Protein AF-A0A367ZK47-F1 (afdb_monomer)

Structure (mmCIF, N/CA/C/O backbone):
data_AF-A0A367ZK47-F1
#
_entry.id   AF-A0A367ZK47-F1
#
loop_
_atom_site.group_PDB
_atom_site.id
_atom_site.type_symbol
_atom_site.label_atom_id
_atom_site.label_alt_id
_atom_site.label_comp_id
_atom_site.label_asym_id
_atom_site.label_entity_id
_atom_site.label_seq_id
_atom_site.pdbx_PDB_ins_code
_atom_site.Cartn_x
_atom_site.Cartn_y
_atom_site.Cartn_z
_atom_site.occupancy
_atom_site.B_iso_or_equiv
_atom_site.auth_seq_id
_atom_site.auth_comp_id
_atom_site.auth_asym_id
_atom_site.auth_atom_id
_atom_site.pdbx_PDB_model_num
ATOM 1 N N . MET A 1 1 ? 8.415 -0.163 -21.981 1.00 41.62 1 MET A N 1
ATOM 2 C CA . MET A 1 1 ? 9.155 0.017 -20.721 1.00 41.62 1 MET A CA 1
ATOM 3 C C . MET A 1 1 ? 8.378 -0.797 -19.714 1.00 41.62 1 MET A C 1
ATOM 5 O O . MET A 1 1 ? 7.250 -0.432 -19.432 1.00 41.62 1 MET A O 1
ATOM 9 N N . VAL A 1 2 ? 8.874 -1.991 -19.401 1.00 45.56 2 VAL A N 1
ATOM 10 C CA . VAL A 1 2 ? 8.261 -2.904 -18.431 1.00 45.56 2 VAL A CA 1
ATOM 11 C C . VAL A 1 2 ? 9.103 -2.706 -17.183 1.00 45.56 2 VAL A C 1
ATOM 13 O O . VAL A 1 2 ? 10.277 -3.069 -17.192 1.00 45.56 2 VAL A O 1
ATOM 16 N N . GLU A 1 3 ? 8.563 -1.960 -16.225 1.00 56.84 3 GLU A N 1
ATOM 17 C CA . GLU A 1 3 ? 9.129 -1.869 -14.879 1.00 56.84 3 GLU A CA 1
ATOM 18 C C . GLU A 1 3 ? 9.025 -3.265 -14.238 1.00 56.84 3 GLU A C 1
ATOM 20 O O . GLU A 1 3 ? 8.146 -4.042 -14.602 1.00 56.84 3 GLU A O 1
ATOM 25 N N . ASP A 1 4 ? 10.016 -3.630 -13.430 1.00 55.16 4 ASP A N 1
ATOM 26 C CA . ASP A 1 4 ? 10.394 -5.003 -13.072 1.00 55.16 4 ASP A CA 1
ATOM 27 C C . ASP A 1 4 ? 9.233 -5.995 -12.786 1.00 55.16 4 ASP A C 1
ATOM 29 O O . ASP A 1 4 ? 8.417 -5.749 -11.900 1.00 55.16 4 ASP A O 1
ATOM 33 N N . PRO A 1 5 ? 9.210 -7.188 -13.423 1.00 55.75 5 PRO A N 1
ATOM 34 C CA . PRO A 1 5 ? 8.155 -8.202 -13.255 1.00 55.75 5 PRO A CA 1
ATOM 35 C C . PRO A 1 5 ? 8.136 -8.904 -11.880 1.00 55.75 5 PRO A C 1
ATOM 37 O O . PRO A 1 5 ? 7.349 -9.828 -11.665 1.00 55.75 5 PRO A O 1
ATOM 40 N N . ASP A 1 6 ? 9.028 -8.539 -10.954 1.00 57.91 6 ASP A N 1
ATOM 41 C CA . ASP A 1 6 ? 9.105 -9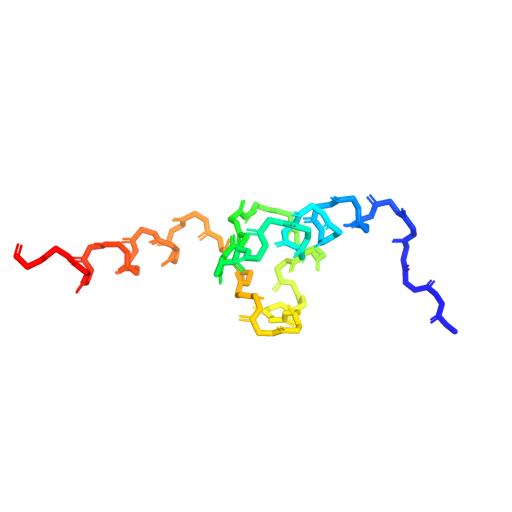.155 -9.623 1.00 57.91 6 ASP A CA 1
ATOM 42 C C . ASP A 1 6 ? 8.272 -8.414 -8.558 1.00 57.91 6 ASP A C 1
ATOM 44 O O . ASP A 1 6 ? 7.764 -9.073 -7.644 1.00 57.91 6 ASP A O 1
ATOM 48 N N . ASP A 1 7 ? 8.048 -7.100 -8.710 1.00 58.88 7 ASP A N 1
ATOM 49 C CA . ASP A 1 7 ? 7.190 -6.297 -7.814 1.00 58.88 7 ASP A CA 1
ATOM 50 C C . ASP A 1 7 ? 5.688 -6.460 -8.122 1.00 58.88 7 ASP A C 1
ATOM 52 O O . ASP A 1 7 ? 4.826 -6.153 -7.288 1.00 58.88 7 ASP A O 1
ATOM 56 N N . ASP A 1 8 ? 5.368 -7.050 -9.278 1.00 68.69 8 ASP A N 1
ATOM 57 C CA . ASP A 1 8 ? 4.003 -7.283 -9.759 1.00 68.69 8 ASP A CA 1
ATOM 58 C C . ASP A 1 8 ? 3.167 -8.138 -8.801 1.00 68.69 8 ASP A C 1
ATOM 60 O O . ASP A 1 8 ? 1.974 -7.909 -8.640 1.00 68.69 8 ASP A O 1
ATOM 64 N N . LYS A 1 9 ? 3.765 -9.094 -8.084 1.00 82.38 9 LYS A N 1
ATOM 65 C CA . LYS A 1 9 ? 3.001 -10.104 -7.323 1.00 82.38 9 LYS A CA 1
ATOM 66 C C . LYS A 1 9 ? 2.182 -9.486 -6.188 1.00 82.38 9 LYS A C 1
ATOM 68 O O . LYS A 1 9 ? 1.093 -9.967 -5.869 1.00 82.38 9 LYS A O 1
ATOM 73 N N . PHE A 1 10 ? 2.701 -8.431 -5.555 1.00 86.81 10 PHE A N 1
ATOM 74 C CA . PHE A 1 10 ? 1.997 -7.736 -4.475 1.00 86.81 10 PHE A CA 1
ATOM 75 C C . PHE A 1 10 ? 0.890 -6.833 -5.017 1.00 86.81 10 PHE A C 1
ATOM 77 O O . PHE A 1 10 ? -0.188 -6.780 -4.424 1.00 86.81 10 PHE A O 1
ATOM 84 N N . LEU A 1 11 ? 1.133 -6.179 -6.156 1.00 89.44 11 LEU A N 1
ATOM 85 C CA . LEU A 1 11 ? 0.148 -5.349 -6.847 1.00 89.44 11 LEU A CA 1
ATOM 86 C C . LEU A 1 11 ? -0.992 -6.207 -7.408 1.00 89.44 11 LEU A C 1
ATOM 88 O O . LEU A 1 11 ? -2.158 -5.926 -7.144 1.00 89.44 11 LEU A O 1
ATOM 92 N N . GLU A 1 12 ? -0.669 -7.303 -8.093 1.00 90.94 12 GLU A N 1
ATOM 93 C CA . GLU A 1 12 ? -1.630 -8.279 -8.613 1.00 90.94 12 GLU A CA 1
ATOM 94 C C . GLU A 1 12 ? -2.487 -8.879 -7.496 1.00 90.94 12 GLU A C 1
ATOM 96 O O . GLU A 1 12 ? -3.7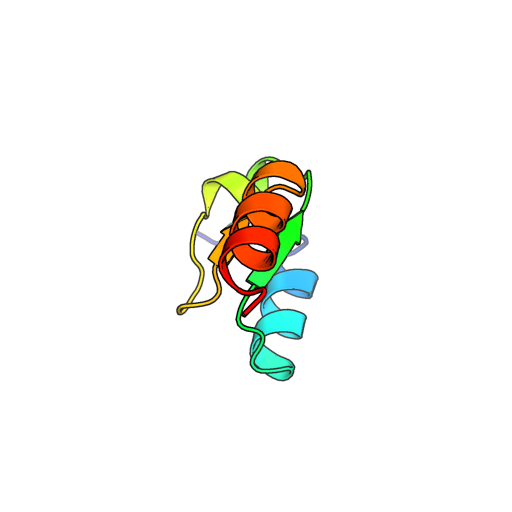07 -8.961 -7.629 1.00 90.94 12 GLU A O 1
ATOM 101 N N . CYS A 1 13 ? -1.872 -9.256 -6.370 1.00 92.44 13 CYS A N 1
ATOM 102 C CA . CYS A 1 13 ? -2.597 -9.755 -5.204 1.00 92.44 13 CYS A CA 1
ATOM 103 C C . CYS A 1 13 ? -3.554 -8.694 -4.642 1.00 92.44 13 CYS A C 1
ATOM 105 O O . CYS A 1 13 ? -4.721 -8.987 -4.380 1.00 92.44 13 CYS A O 1
ATOM 107 N N . ALA A 1 14 ? -3.088 -7.451 -4.498 1.00 94.50 14 ALA A N 1
ATO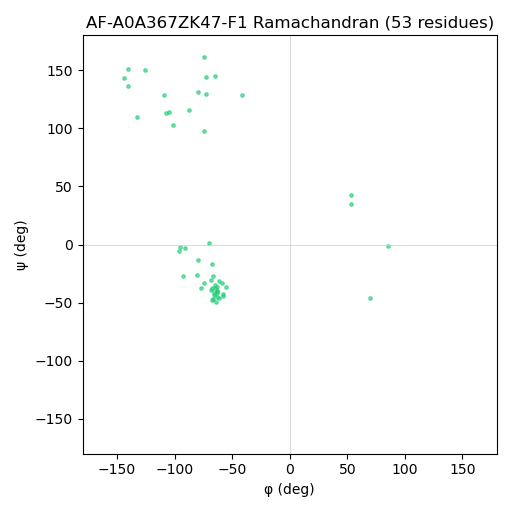M 108 C CA . ALA A 1 14 ? -3.910 -6.355 -4.001 1.00 94.50 14 ALA A CA 1
ATOM 109 C C . ALA A 1 14 ? -5.088 -6.049 -4.940 1.00 94.50 14 ALA A C 1
ATOM 111 O O . ALA A 1 14 ? -6.207 -5.861 -4.463 1.00 94.50 14 ALA A O 1
ATOM 112 N N . ILE A 1 15 ? -4.872 -6.086 -6.258 1.00 92.81 15 ILE A N 1
ATOM 113 C CA . ILE A 1 15 ? -5.933 -5.947 -7.262 1.00 92.81 15 ILE A CA 1
ATOM 114 C C . ILE A 1 15 ? -6.927 -7.105 -7.163 1.00 92.81 15 ILE A C 1
ATOM 116 O O . ILE A 1 15 ? -8.132 -6.873 -7.085 1.00 92.81 15 ILE A O 1
ATOM 120 N N . ALA A 1 16 ? -6.445 -8.349 -7.127 1.00 94.44 16 ALA A N 1
ATOM 121 C CA . ALA A 1 16 ? -7.294 -9.538 -7.071 1.00 94.44 16 ALA A CA 1
ATOM 122 C C . ALA A 1 16 ? -8.168 -9.581 -5.806 1.00 94.44 16 ALA A C 1
ATOM 124 O O . ALA A 1 16 ? -9.284 -10.098 -5.839 1.00 94.44 16 ALA A O 1
ATOM 125 N N . LEU A 1 17 ? -7.670 -9.024 -4.700 1.00 94.88 17 LEU A N 1
ATOM 126 C CA . LEU A 1 17 ? -8.395 -8.900 -3.435 1.00 94.88 17 LEU A CA 1
ATOM 127 C C . LEU A 1 17 ? -9.182 -7.591 -3.306 1.00 94.88 17 LEU A C 1
ATOM 129 O O . LEU A 1 17 ? -9.880 -7.406 -2.309 1.00 94.88 17 LEU A O 1
ATOM 133 N N . ASN A 1 18 ? -9.083 -6.700 -4.295 1.00 94.31 18 ASN A N 1
ATOM 134 C CA . ASN A 1 18 ? -9.697 -5.378 -4.291 1.00 94.31 18 ASN A CA 1
ATOM 135 C C . ASN A 1 18 ? -9.336 -4.572 -3.023 1.00 94.31 18 ASN A C 1
ATOM 137 O O . ASN A 1 18 ? -10.200 -3.970 -2.382 1.00 94.31 18 ASN A O 1
ATOM 141 N N . ALA A 1 19 ? -8.060 -4.635 -2.634 1.00 96.00 19 ALA A N 1
ATOM 142 C CA . ALA A 1 19 ? -7.535 -4.036 -1.416 1.00 96.00 19 ALA A CA 1
ATOM 143 C C . ALA A 1 19 ? -7.449 -2.508 -1.522 1.00 96.00 19 ALA A C 1
ATOM 145 O O . ALA A 1 19 ? -7.076 -1.969 -2.556 1.00 96.00 19 ALA A O 1
ATOM 146 N N . ASP A 1 20 ? -7.711 -1.810 -0.417 1.00 95.56 20 ASP A N 1
ATOM 147 C CA . ASP A 1 20 ? -7.588 -0.347 -0.360 1.00 95.56 20 ASP A CA 1
ATOM 148 C C . ASP A 1 20 ? -6.131 0.125 -0.163 1.00 95.56 20 ASP A C 1
ATOM 150 O O . ASP A 1 20 ? -5.781 1.256 -0.510 1.00 95.56 20 ASP A O 1
ATOM 154 N N . PHE A 1 21 ? -5.283 -0.719 0.443 1.00 95.94 21 PHE A N 1
ATOM 155 C CA . PHE A 1 21 ? -3.922 -0.357 0.843 1.00 95.94 21 PHE A CA 1
ATOM 156 C C . PHE A 1 21 ? -2.928 -1.510 0.670 1.00 95.94 21 PHE A C 1
ATOM 158 O O . PHE A 1 21 ? -3.227 -2.652 1.018 1.00 95.94 21 PHE A O 1
ATOM 165 N N . ILE A 1 22 ? -1.704 -1.177 0.260 1.00 95.69 22 ILE A N 1
ATOM 166 C CA . ILE A 1 22 ? -0.509 -2.011 0.429 1.00 95.69 22 ILE A CA 1
ATOM 167 C C . ILE A 1 22 ? 0.370 -1.344 1.481 1.00 95.69 22 ILE A C 1
ATOM 169 O O . ILE A 1 22 ? 0.683 -0.158 1.382 1.00 95.69 22 ILE A O 1
ATOM 173 N N . VAL A 1 23 ? 0.788 -2.107 2.489 1.00 96.31 23 VAL A N 1
ATOM 174 C CA . VAL A 1 23 ? 1.717 -1.624 3.515 1.00 96.31 23 VAL A CA 1
ATOM 175 C C . VAL A 1 23 ? 3.071 -2.273 3.286 1.00 96.31 23 VAL A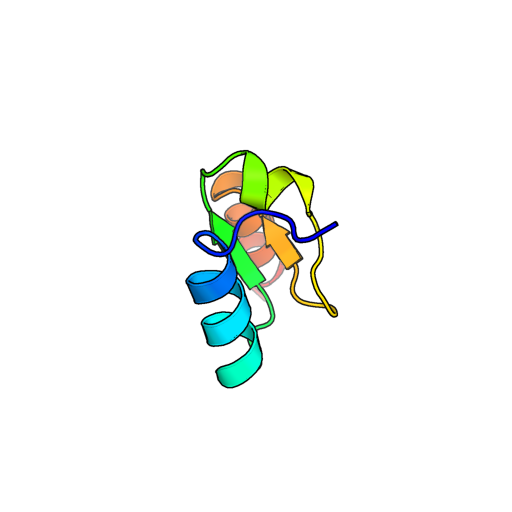 C 1
ATOM 177 O O . VAL A 1 23 ? 3.200 -3.486 3.439 1.00 96.31 23 VAL A O 1
ATOM 180 N N . SER A 1 24 ? 4.076 -1.480 2.920 1.00 94.62 24 SER A N 1
ATOM 181 C CA . SER A 1 24 ? 5.408 -1.991 2.584 1.00 94.62 24 SER A CA 1
ATOM 182 C C . SER A 1 24 ? 6.526 -1.097 3.117 1.00 94.62 24 SER A C 1
ATOM 184 O O . SER A 1 24 ? 6.360 0.107 3.280 1.00 94.62 24 SER A O 1
ATOM 186 N N . GLY A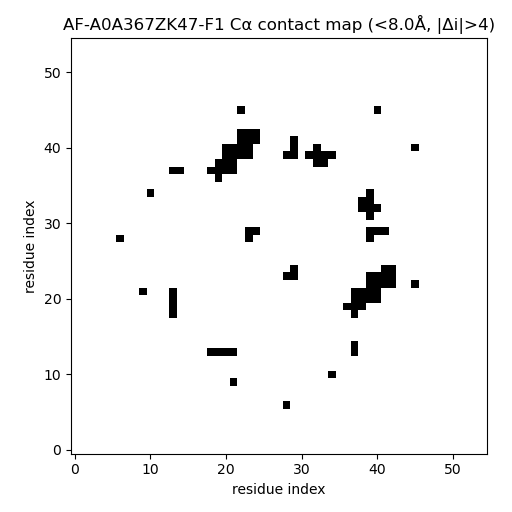 1 25 ? 7.679 -1.695 3.414 1.00 94.31 25 GLY A N 1
ATOM 187 C CA . GLY A 1 25 ? 8.932 -0.969 3.655 1.00 94.31 25 GLY A CA 1
ATOM 188 C C . GLY A 1 25 ? 9.819 -0.870 2.410 1.00 94.31 25 GLY A C 1
ATOM 189 O O . GLY A 1 25 ? 10.894 -0.279 2.488 1.00 94.31 25 GLY A O 1
ATOM 190 N N . ASP A 1 26 ? 9.394 -1.475 1.299 1.00 91.75 26 ASP A N 1
ATOM 191 C CA . ASP A 1 26 ? 10.134 -1.493 0.042 1.00 91.75 26 ASP A CA 1
ATOM 192 C C . ASP A 1 26 ? 10.093 -0.121 -0.641 1.00 91.75 26 ASP A C 1
ATOM 194 O O . ASP A 1 26 ? 9.023 0.465 -0.810 1.00 91.75 26 ASP A O 1
ATOM 198 N N . ARG A 1 27 ? 11.259 0.405 -1.029 1.00 90.38 27 ARG A N 1
ATOM 199 C CA . ARG A 1 27 ? 11.349 1.742 -1.621 1.00 90.38 27 ARG A CA 1
ATOM 200 C C . ARG A 1 27 ? 10.700 1.810 -3.004 1.00 90.38 27 ARG A C 1
ATOM 202 O O . ARG A 1 27 ? 10.050 2.812 -3.270 1.00 90.38 27 ARG A O 1
ATOM 209 N N . HIS A 1 28 ? 10.845 0.788 -3.843 1.00 87.81 28 HIS A N 1
ATOM 210 C CA . HIS A 1 28 ? 10.284 0.801 -5.194 1.00 87.81 28 HIS A CA 1
ATOM 211 C C . HIS A 1 28 ? 8.754 0.804 -5.143 1.00 87.81 28 HIS A C 1
ATOM 213 O O . HIS A 1 28 ? 8.117 1.630 -5.791 1.00 87.81 28 HIS A O 1
ATOM 219 N N . LEU A 1 29 ? 8.157 -0.017 -4.272 1.00 89.25 29 LEU A N 1
ATOM 220 C CA . LEU A 1 29 ? 6.705 0.006 -4.059 1.00 89.25 29 LEU A CA 1
ATOM 221 C C . LEU A 1 29 ? 6.226 1.347 -3.484 1.00 89.25 29 LEU A C 1
ATOM 223 O O . LEU A 1 29 ? 5.182 1.860 -3.881 1.00 89.25 29 LEU A O 1
ATOM 227 N N . LEU A 1 30 ? 6.977 1.936 -2.552 1.00 92.56 30 LEU A N 1
ATOM 228 C CA . LEU A 1 30 ? 6.622 3.229 -1.962 1.00 92.5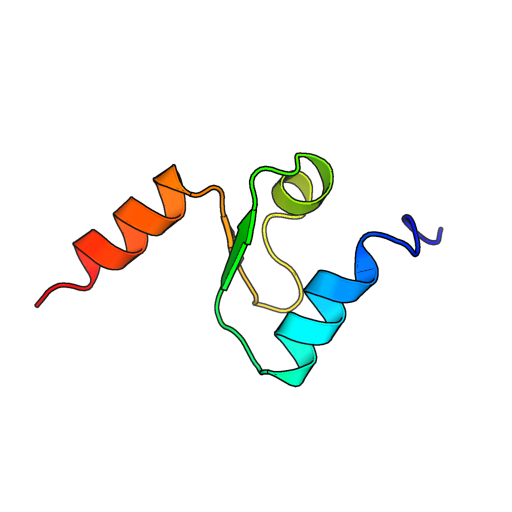6 30 LEU A CA 1
ATOM 229 C C . LEU A 1 30 ? 6.740 4.397 -2.952 1.00 92.56 30 LEU A C 1
ATOM 231 O O . LEU A 1 30 ? 5.987 5.360 -2.824 1.00 92.56 30 LEU A O 1
ATOM 235 N N . GLU A 1 31 ? 7.651 4.328 -3.925 1.00 91.75 31 GLU A N 1
ATOM 236 C CA . GLU A 1 31 ? 7.809 5.345 -4.975 1.00 91.75 31 GLU A CA 1
ATOM 237 C C . GLU A 1 31 ? 6.605 5.403 -5.927 1.00 91.75 31 GLU A C 1
ATOM 239 O O . GLU A 1 31 ? 6.297 6.478 -6.442 1.00 91.75 31 GLU A O 1
ATOM 244 N N . LEU A 1 32 ? 5.874 4.293 -6.096 1.00 90.44 32 LEU A N 1
ATOM 245 C CA . LEU A 1 32 ? 4.614 4.271 -6.845 1.00 90.44 32 LEU A CA 1
ATOM 246 C C . LEU A 1 32 ? 3.528 5.110 -6.150 1.00 90.44 32 LEU A C 1
ATOM 248 O O . LEU A 1 32 ? 2.799 5.848 -6.810 1.00 90.44 32 LEU A O 1
ATOM 252 N N . GLY A 1 33 ? 3.430 5.016 -4.817 1.00 90.38 33 GLY A N 1
ATOM 253 C CA . GLY A 1 33 ? 2.523 5.791 -3.955 1.00 90.38 33 GLY A CA 1
ATOM 254 C C . GLY A 1 33 ? 1.027 5.456 -4.084 1.00 90.38 33 GLY A C 1
ATOM 255 O O . GLY A 1 33 ? 0.340 5.272 -3.078 1.00 90.38 33 GLY A O 1
ATOM 256 N N . ASP A 1 34 ? 0.516 5.348 -5.306 1.00 91.81 34 ASP A N 1
ATOM 257 C CA . ASP A 1 34 ? -0.823 4.868 -5.639 1.00 91.81 34 ASP A CA 1
ATOM 258 C C . ASP A 1 34 ? -0.750 4.010 -6.898 1.00 91.81 34 ASP A C 1
ATOM 260 O O . ASP A 1 34 ? -0.092 4.368 -7.876 1.00 91.81 34 ASP A O 1
ATOM 264 N N . TYR A 1 35 ? -1.448 2.882 -6.876 1.00 90.50 35 TYR A N 1
ATOM 265 C CA . TYR A 1 35 ? -1.559 2.014 -8.032 1.00 90.50 35 TYR A CA 1
ATOM 266 C C . TYR A 1 35 ? -3.012 1.610 -8.244 1.00 90.50 35 TYR A C 1
ATOM 268 O O . TYR A 1 35 ? -3.580 0.853 -7.462 1.00 90.50 35 TYR A O 1
ATOM 276 N N . MET A 1 36 ? -3.629 2.131 -9.306 1.00 89.50 36 MET A N 1
ATOM 277 C CA . MET A 1 36 ? -5.040 1.881 -9.636 1.00 89.50 36 MET A CA 1
ATOM 278 C C . MET A 1 36 ? -6.014 2.169 -8.473 1.00 89.50 36 MET A C 1
ATOM 280 O O . MET A 1 36 ? -7.023 1.484 -8.322 1.00 89.50 36 MET A O 1
ATOM 284 N N . GLY A 1 37 ? -5.731 3.189 -7.653 1.00 90.69 37 GLY A N 1
ATOM 285 C CA . GLY A 1 37 ? -6.539 3.546 -6.482 1.00 90.69 37 GLY A CA 1
ATOM 286 C C . GLY A 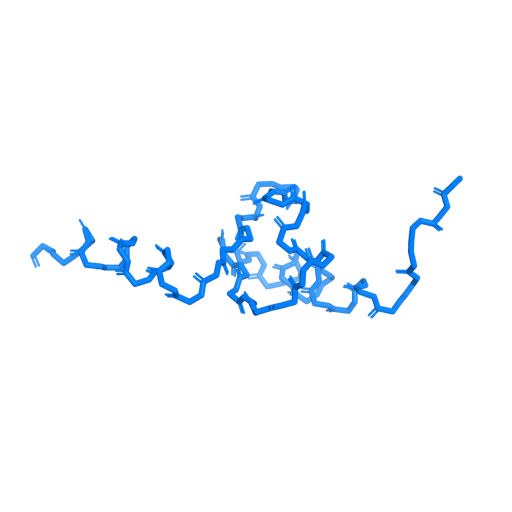1 37 ? -6.198 2.769 -5.207 1.00 90.69 37 GLY A C 1
ATOM 287 O O . GLY A 1 37 ? -6.800 3.027 -4.163 1.00 90.69 37 GLY A O 1
ATOM 288 N N . ILE A 1 38 ? -5.236 1.844 -5.273 1.00 95.31 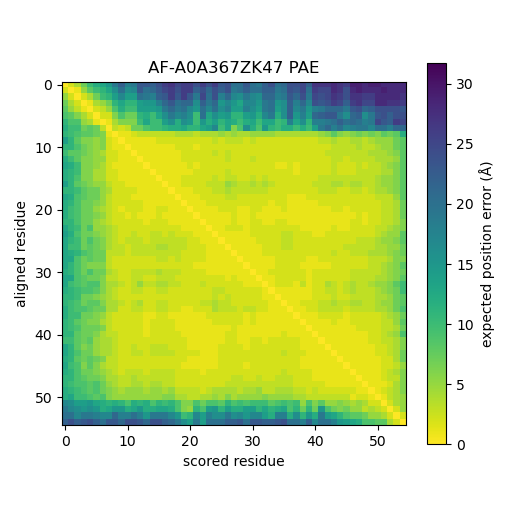38 ILE A N 1
ATOM 289 C CA . ILE A 1 38 ? -4.669 1.148 -4.119 1.00 95.31 38 ILE A CA 1
ATOM 290 C C . ILE A 1 38 ? -3.524 2.002 -3.578 1.00 95.31 38 ILE A C 1
ATOM 292 O O . ILE A 1 38 ? -2.508 2.195 -4.249 1.00 95.31 38 ILE A O 1
ATOM 296 N N . LYS A 1 39 ? -3.657 2.500 -2.347 1.00 95.88 39 LYS A N 1
ATOM 297 C CA . LYS A 1 39 ? -2.623 3.348 -1.741 1.00 95.88 39 LYS A CA 1
ATOM 298 C C . LYS A 1 39 ? -1.474 2.518 -1.195 1.00 95.88 39 LYS A C 1
ATOM 300 O O . LYS A 1 39 ? -1.695 1.603 -0.403 1.00 95.88 39 LYS A O 1
ATOM 305 N N . ILE A 1 40 ? -0.245 2.888 -1.529 1.00 95.88 40 ILE A N 1
ATOM 306 C CA . ILE A 1 40 ? 0.952 2.205 -1.039 1.00 95.88 40 ILE A CA 1
ATOM 307 C C . ILE A 1 40 ? 1.597 3.074 0.033 1.00 95.88 40 ILE A C 1
ATOM 309 O O . ILE A 1 40 ? 2.036 4.191 -0.226 1.00 95.88 40 ILE A O 1
ATOM 313 N N . LEU A 1 41 ? 1.607 2.576 1.266 1.00 97.19 41 LEU A N 1
ATOM 314 C CA . LEU A 1 41 ? 2.036 3.326 2.441 1.00 97.19 41 LEU A CA 1
ATOM 315 C C . LEU A 1 41 ? 3.124 2.573 3.192 1.00 97.19 41 LEU A C 1
ATOM 317 O O . LEU A 1 41 ? 3.142 1.342 3.246 1.00 97.19 41 LEU A O 1
ATOM 321 N N . ASN A 1 42 ? 4.006 3.320 3.852 1.00 97.31 42 ASN A N 1
ATOM 322 C CA . ASN A 1 42 ? 4.885 2.707 4.836 1.00 97.31 42 ASN A CA 1
ATOM 323 C C . ASN A 1 42 ? 4.094 2.384 6.121 1.00 97.31 42 ASN A C 1
ATOM 325 O O . ASN A 1 42 ? 3.021 2.955 6.354 1.00 97.31 42 ASN A O 1
ATOM 329 N N . PRO A 1 43 ? 4.609 1.495 6.993 1.00 96.75 43 PRO A N 1
ATOM 330 C CA . PRO A 1 43 ? 3.899 1.113 8.210 1.00 96.75 43 PRO A CA 1
ATOM 331 C C . PRO A 1 43 ? 3.523 2.294 9.111 1.00 96.75 43 PRO A C 1
ATOM 333 O O . PRO A 1 43 ? 2.450 2.283 9.703 1.00 96.75 43 PRO A O 1
ATOM 336 N N . ARG A 1 44 ? 4.372 3.327 9.205 1.00 96.06 44 ARG A N 1
ATOM 337 C CA . ARG A 1 44 ? 4.100 4.509 10.036 1.00 96.06 44 ARG A CA 1
ATOM 338 C C . ARG A 1 44 ? 2.910 5.300 9.498 1.00 96.06 44 ARG A C 1
ATOM 340 O O . ARG A 1 44 ? 2.018 5.642 10.267 1.00 96.06 44 ARG A O 1
ATOM 347 N N . ASP A 1 45 ? 2.872 5.547 8.196 1.00 95.88 45 ASP A N 1
ATOM 348 C CA . ASP A 1 45 ? 1.786 6.305 7.573 1.00 95.88 45 ASP A CA 1
ATOM 349 C C . ASP A 1 45 ? 0.466 5.532 7.636 1.00 95.88 45 ASP A C 1
ATOM 351 O O . ASP A 1 45 ? -0.586 6.111 7.910 1.00 95.88 45 ASP A O 1
ATOM 355 N N . PHE A 1 46 ? 0.513 4.207 7.479 1.00 96.56 46 PHE A N 1
ATOM 356 C CA . PHE A 1 46 ? -0.671 3.369 7.646 1.00 96.56 46 PHE A CA 1
ATOM 357 C C . PHE A 1 46 ? -1.209 3.384 9.086 1.00 96.56 46 PHE A C 1
ATOM 359 O O . PHE A 1 46 ? -2.426 3.424 9.278 1.00 96.56 46 PHE A O 1
ATOM 366 N N . LEU A 1 47 ? -0.333 3.422 10.102 1.00 95.44 47 LEU A N 1
ATOM 367 C CA . LEU A 1 47 ? -0.753 3.579 11.501 1.00 95.44 47 LEU A CA 1
ATOM 368 C C . LEU A 1 47 ? -1.567 4.869 11.706 1.00 95.44 47 LEU A C 1
ATOM 370 O O . LEU A 1 47 ? -2.626 4.830 12.328 1.00 95.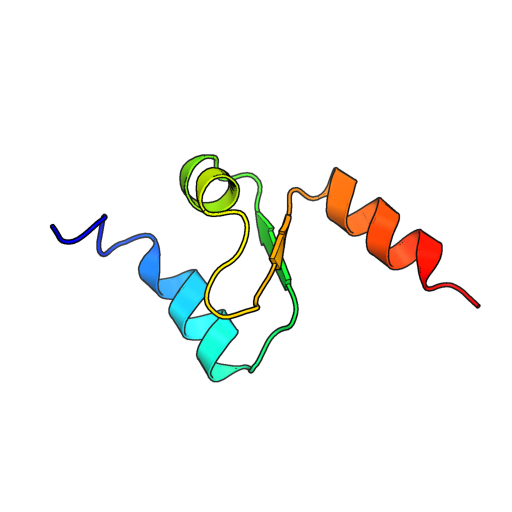44 47 LEU A O 1
ATOM 374 N N . HIS A 1 48 ? -1.150 5.986 11.106 1.00 95.06 48 HIS A N 1
ATOM 375 C CA . HIS A 1 48 ? -1.910 7.238 11.179 1.00 95.06 48 HIS A CA 1
ATOM 376 C C . HIS A 1 48 ? -3.298 7.136 10.522 1.00 95.06 48 HIS A C 1
ATOM 378 O O . HIS A 1 48 ? -4.274 7.698 11.032 1.00 95.06 48 HIS A O 1
ATOM 384 N N . VAL A 1 49 ? -3.418 6.386 9.420 1.00 93.31 49 VAL A N 1
ATOM 385 C CA . VAL A 1 49 ? -4.707 6.137 8.751 1.00 93.31 49 VAL A CA 1
ATOM 386 C C . VAL A 1 49 ? -5.660 5.361 9.661 1.00 93.31 49 VAL A C 1
ATOM 388 O O . VAL A 1 49 ? -6.831 5.728 9.769 1.00 93.31 49 VAL A O 1
ATOM 391 N N . ILE A 1 50 ? -5.184 4.304 10.326 1.00 92.94 50 ILE A N 1
ATOM 392 C CA . ILE A 1 50 ? -6.039 3.479 11.195 1.00 92.94 50 ILE A CA 1
ATOM 393 C C . ILE A 1 50 ? -6.372 4.169 12.523 1.00 92.94 50 ILE A C 1
ATOM 395 O O . ILE A 1 50 ? -7.479 3.998 13.029 1.00 92.94 50 ILE A O 1
ATOM 399 N N . GLU A 1 51 ? -5.466 4.982 13.069 1.00 91.94 51 GLU A N 1
ATOM 400 C CA . GLU A 1 51 ? -5.728 5.799 14.261 1.00 91.94 51 GLU A CA 1
ATOM 401 C C . GLU A 1 51 ? -6.828 6.827 13.989 1.00 91.94 51 GLU A C 1
ATOM 403 O O . GLU A 1 51 ? -7.748 6.968 14.790 1.00 91.94 51 GLU A O 1
ATOM 408 N N . SER A 1 52 ? -6.799 7.460 12.813 1.00 83.00 52 SER A N 1
ATOM 409 C CA . SER A 1 52 ? -7.828 8.418 12.384 1.00 83.00 52 SER A CA 1
ATOM 410 C C . SER A 1 52 ? -9.200 7.774 12.132 1.00 83.00 52 SER A C 1
ATOM 412 O O . SER A 1 52 ? -10.202 8.479 12.046 1.00 83.00 52 SER A O 1
ATOM 414 N N . ARG A 1 53 ? -9.262 6.442 11.987 1.00 78.69 53 ARG A N 1
ATOM 415 C CA . ARG A 1 53 ? -10.502 5.680 11.753 1.00 78.69 53 ARG A CA 1
ATOM 416 C C . ARG A 1 53 ? -11.119 5.097 13.026 1.00 78.69 53 ARG A C 1
ATOM 418 O O . ARG A 1 53 ? -12.208 4.532 12.945 1.00 78.69 53 ARG A O 1
ATOM 425 N N . ARG A 1 54 ? -10.460 5.206 14.185 1.00 64.75 54 ARG A N 1
ATOM 426 C CA . ARG A 1 54 ? -11.062 4.814 15.466 1.00 64.75 54 ARG A CA 1
ATOM 427 C C . ARG A 1 54 ? -12.092 5.865 15.882 1.00 64.75 54 ARG A C 1
ATOM 429 O O . ARG A 1 54 ? -11.731 6.907 16.421 1.00 64.75 54 ARG A O 1
ATOM 436 N N . VAL A 1 55 ? -13.356 5.569 15.580 1.00 55.97 55 VAL A N 1
ATOM 437 C CA . VAL A 1 55 ? -14.549 6.230 16.135 1.00 55.97 55 VAL A CA 1
ATOM 438 C C . VAL A 1 55 ? -14.900 5.615 17.482 1.00 55.97 55 VAL A C 1
ATOM 440 O O . VAL A 1 55 ? -14.772 4.374 17.597 1.00 55.97 55 VAL A O 1
#

Foldseek 3Di:
DDDDPPVVVQVVVCVVVVHQEDEDPDPVQVVVQDDPNYGYYHPVVVVVVVVVVPD

Mean predicted aligned error: 5.82 Å

pLDDT: mean 85.94, std 14.87, range [41.62, 97.31]

Sequence (55 aa):
MVEDPDDDKFLECAIALNADFIVSGDRHLLELGDYMGIKILNPRDFLHVIESRRV

Nearest PDB structures (foldseek):
  3ite-assembly1_A  TM=5.270E-01  e=4.772E+00  Epichloe festucae var. lolii
  3ite-assembly2_B  TM=5.263E-01  e=5.119E+00  Epichloe festucae var. lolii
  6yub-assembly1_A  TM=4.033E-01  e=5.892E+00  Thermochaetoides thermophila

Radius of gyration: 12.0 Å; Cα contacts (8 Å, |Δi|>4): 47; chains: 1; bounding box: 26×18×37 Å

Secondary structure (DSSP, 8-state):
----TTTHHHHHHHHHTT-SEEE---HHHHHH-EETTEEEE-HHHHHHHHHTT--

Solvent-accessible surface area (backbone atoms only — not comparable to full-atom values): 3404 Å² total; per-residue (Å²): 137,81,77,68,85,76,66,44,62,62,55,51,49,36,58,76,66,68,43,67,63,46,76,44,89,50,63,73,62,46,69,57,39,56,55,97,79,23,37,35,32,41,65,70,62,46,48,56,56,56,60,75,63,68,124

Organism: NCBI:txid2268124

InterPro domains:
  IPR002716 PIN domain [PF13470] (3-28)
  IPR002850 MJ1680-like [PTHR34610] (2-52)
  IPR029060 PIN-like domain superfamily [SSF88723] (4-51)